Protein AF-A0A946ITA1-F1 (afdb_monomer)

Nearest PDB structures (foldseek):
  4jpb-assembly1_A  TM=7.653E-01  e=6.610E-03  Thermotoga maritima MSB8
  1b3q-assembly1_A  TM=7.872E-01  e=8.084E-03  Thermotoga maritima
  3ja6-assembly1_E  TM=7.545E-01  e=1.057E-02  Escherichia coli
  3ur1-assembly1_A  TM=7.697E-01  e=3.094E-02  Thermotoga maritima
  2ch4-assembly1_A  TM=7.511E-01  e=4.627E-02  Thermotoga maritima

Radius of gyration: 18.93 Å; Cα contacts (8 Å, |Δi|>4): 61; chains: 1; bounding box: 43×32×48 Å

Structure (mmCIF, N/CA/C/O backbone):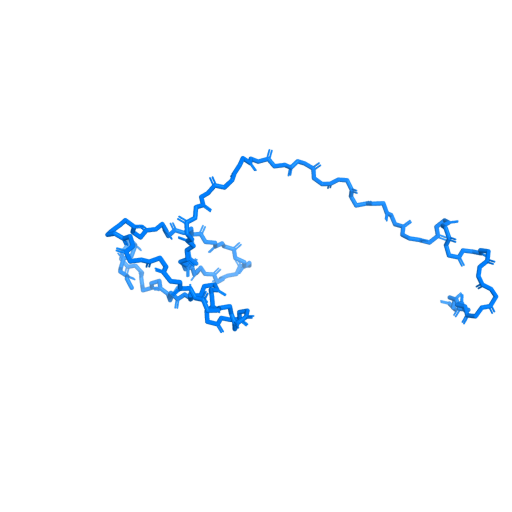
data_AF-A0A946ITA1-F1
#
_entry.id   AF-A0A946ITA1-F1
#
loop_
_atom_site.group_PDB
_atom_site.id
_atom_site.type_symbol
_atom_site.label_atom_id
_atom_site.label_alt_id
_atom_site.label_comp_id
_atom_site.label_asym_id
_atom_site.label_entity_id
_atom_site.label_seq_id
_atom_site.pdbx_PDB_ins_code
_atom_site.Cartn_x
_atom_site.Cartn_y
_atom_site.Cartn_z
_atom_site.occupancy
_atom_site.B_iso_or_equiv
_atom_site.auth_seq_id
_atom_site.auth_comp_id
_atom_site.auth_asym_id
_atom_site.auth_atom_id
_atom_site.pdbx_PDB_model_num
ATOM 1 N N . MET A 1 1 ? -10.053 2.354 7.163 1.00 78.25 1 MET A N 1
ATOM 2 C CA . MET A 1 1 ? -9.952 3.779 7.567 1.00 78.25 1 MET A CA 1
ATOM 3 C C . MET A 1 1 ? -10.735 4.628 6.570 1.00 78.25 1 MET A C 1
ATOM 5 O O . MET A 1 1 ? -10.805 4.236 5.411 1.00 78.25 1 MET A O 1
ATOM 9 N N . LEU A 1 2 ? -11.364 5.734 6.987 1.00 80.69 2 LEU A N 1
ATOM 10 C CA . LEU A 1 2 ? -12.067 6.638 6.066 1.00 80.69 2 LEU A CA 1
ATOM 11 C C . LEU A 1 2 ? -11.141 7.803 5.712 1.00 80.69 2 LEU A C 1
ATOM 13 O O . LEU A 1 2 ? -10.721 8.542 6.599 1.00 80.69 2 LEU A O 1
ATOM 17 N N . LEU A 1 3 ? -10.829 7.976 4.431 1.00 82.62 3 LEU A N 1
ATOM 18 C CA . LEU A 1 3 ? -10.005 9.082 3.955 1.00 82.62 3 LEU A CA 1
ATOM 19 C C . LEU A 1 3 ? -10.804 9.888 2.935 1.00 82.62 3 LEU A C 1
ATOM 21 O O . LEU A 1 3 ? -11.157 9.382 1.873 1.00 82.62 3 LEU A O 1
ATOM 25 N N . ARG A 1 4 ? -11.109 11.148 3.272 1.00 83.44 4 ARG A N 1
ATOM 26 C CA . ARG A 1 4 ? -11.875 12.072 2.410 1.00 83.44 4 ARG A CA 1
ATOM 27 C C . ARG A 1 4 ? -13.203 11.482 1.897 1.00 83.44 4 ARG A C 1
ATOM 29 O O . ARG A 1 4 ? -13.608 11.754 0.776 1.00 83.44 4 ARG A O 1
ATOM 36 N N . GLY A 1 5 ? -13.870 10.670 2.721 1.00 84.31 5 GLY A N 1
ATOM 37 C CA . GLY A 1 5 ? -15.164 10.057 2.395 1.00 84.31 5 GLY A CA 1
ATOM 38 C C . GLY A 1 5 ? -15.092 8.712 1.666 1.00 84.31 5 GLY A C 1
ATOM 39 O O . GLY A 1 5 ? -16.126 8.067 1.532 1.00 84.31 5 GLY A O 1
ATOM 40 N N . ASN A 1 6 ? -13.902 8.245 1.275 1.00 81.94 6 ASN A N 1
ATOM 41 C CA . ASN A 1 6 ? -13.716 6.929 0.666 1.00 81.94 6 ASN A CA 1
ATOM 42 C C . ASN A 1 6 ? -13.139 5.932 1.678 1.00 81.94 6 ASN A C 1
ATOM 44 O O . ASN A 1 6 ? -12.292 6.280 2.510 1.00 81.94 6 ASN A O 1
ATOM 48 N N . LEU A 1 7 ? -13.599 4.680 1.606 1.00 88.31 7 LEU A N 1
ATOM 49 C CA . LEU A 1 7 ? -13.005 3.584 2.365 1.00 88.31 7 LEU A CA 1
ATOM 50 C C . LEU A 1 7 ? -11.629 3.268 1.789 1.00 88.31 7 LEU A C 1
ATOM 52 O O . LEU A 1 7 ? -11.508 2.871 0.633 1.00 88.31 7 LEU A O 1
ATOM 56 N N . LEU A 1 8 ? -10.607 3.437 2.623 1.00 90.44 8 LEU A N 1
ATOM 57 C CA . LEU A 1 8 ? -9.241 3.078 2.295 1.00 90.44 8 LEU A CA 1
ATOM 58 C C . LEU A 1 8 ? -8.930 1.701 2.910 1.00 90.44 8 LEU A C 1
ATOM 60 O O . LEU A 1 8 ? -8.916 1.597 4.150 1.00 90.44 8 LEU A O 1
ATOM 64 N N . PRO A 1 9 ? -8.712 0.656 2.087 1.00 91.75 9 PRO A N 1
ATOM 65 C CA . PRO A 1 9 ? -8.231 -0.632 2.570 1.00 91.75 9 PRO A CA 1
ATOM 66 C C . PRO A 1 9 ? -6.820 -0.465 3.138 1.00 91.75 9 PRO A C 1
ATOM 68 O O . PRO A 1 9 ? -6.012 0.273 2.575 1.00 91.75 9 PRO A O 1
ATOM 71 N N . LEU A 1 10 ? -6.547 -1.119 4.266 1.00 92.12 10 LEU A N 1
ATOM 72 C CA . LEU A 1 10 ? -5.245 -1.088 4.928 1.00 92.12 10 LEU A CA 1
ATOM 73 C C . LEU A 1 10 ? -4.563 -2.444 4.779 1.00 92.12 10 LEU A C 1
ATOM 75 O O . LEU A 1 10 ? -5.205 -3.476 4.967 1.00 92.12 10 LEU A O 1
ATOM 79 N N . LEU A 1 11 ? -3.275 -2.414 4.459 1.00 91.94 11 LEU A N 1
ATOM 80 C CA . LEU A 1 11 ? -2.400 -3.576 4.407 1.00 91.94 11 LEU A CA 1
ATOM 81 C C . LEU A 1 11 ? -1.258 -3.393 5.403 1.00 91.94 11 LEU A C 1
ATOM 83 O O . LEU A 1 11 ? -0.669 -2.316 5.470 1.00 91.94 11 LEU A O 1
ATOM 87 N N . TYR A 1 12 ? -0.938 -4.451 6.133 1.00 90.69 12 TYR A N 1
ATOM 88 C CA . TYR A 1 12 ? 0.175 -4.502 7.074 1.00 90.69 12 TYR A CA 1
ATOM 89 C C . TYR A 1 12 ? 1.405 -5.074 6.369 1.00 90.69 12 TYR A C 1
ATOM 91 O O . TYR A 1 12 ? 1.357 -6.188 5.841 1.00 90.69 12 TYR A O 1
ATOM 99 N N . LEU A 1 13 ? 2.477 -4.281 6.260 1.00 91.06 13 LEU A N 1
ATOM 100 C CA . LEU A 1 13 ? 3.660 -4.672 5.489 1.00 91.06 13 LEU A CA 1
ATOM 101 C C . LEU A 1 13 ? 4.354 -5.899 6.097 1.00 91.06 13 LEU A C 1
ATOM 103 O O . LEU A 1 13 ? 4.720 -6.827 5.378 1.00 91.06 13 LEU A O 1
ATOM 107 N N . ASP A 1 14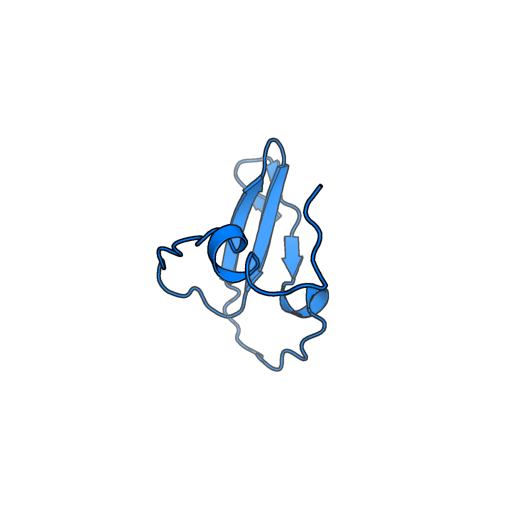 ? 4.492 -5.919 7.413 1.00 89.94 14 ASP A N 1
ATOM 108 C CA . ASP A 1 14 ? 5.033 -7.028 8.195 1.00 89.94 14 ASP A CA 1
ATOM 109 C C . ASP A 1 14 ? 4.270 -8.340 7.963 1.00 89.94 14 ASP A C 1
ATOM 111 O O . ASP A 1 14 ? 4.895 -9.367 7.683 1.00 89.94 14 ASP A O 1
ATOM 115 N N . GLU A 1 15 ? 2.934 -8.303 7.958 1.00 90.69 15 GLU A N 1
ATOM 116 C CA . GLU A 1 15 ? 2.101 -9.478 7.665 1.00 90.69 15 GLU A CA 1
ATOM 117 C C . GLU A 1 15 ? 2.351 -10.021 6.251 1.00 90.69 15 GLU A C 1
ATOM 119 O O . GLU A 1 15 ? 2.476 -11.234 6.056 1.00 90.69 15 GLU A O 1
ATOM 124 N N . GLN A 1 16 ? 2.451 -9.135 5.252 1.00 90.69 16 GLN A N 1
ATOM 125 C CA . GLN A 1 16 ? 2.667 -9.544 3.859 1.00 90.69 16 GLN A CA 1
ATOM 126 C C . GLN A 1 16 ? 4.051 -10.165 3.643 1.00 90.69 16 GLN A C 1
ATOM 128 O O . GLN A 1 16 ? 4.186 -11.122 2.876 1.00 90.69 16 GLN A O 1
ATOM 133 N N . PHE A 1 17 ? 5.071 -9.653 4.332 1.00 90.12 17 PHE A N 1
ATOM 134 C CA . PHE A 1 17 ? 6.438 -10.170 4.255 1.00 90.12 17 PHE A CA 1
ATOM 135 C C . PHE A 1 17 ? 6.746 -11.261 5.289 1.00 90.12 17 PHE A C 1
ATOM 137 O O . PHE A 1 17 ? 7.842 -11.822 5.263 1.00 90.12 17 PHE A O 1
ATOM 144 N N . ARG A 1 18 ? 5.776 -11.613 6.145 1.00 88.69 18 ARG A N 1
ATOM 145 C CA . ARG A 1 18 ? 5.916 -12.587 7.242 1.00 88.69 18 ARG A CA 1
ATOM 146 C C . ARG A 1 18 ? 7.108 -12.277 8.147 1.00 88.69 18 ARG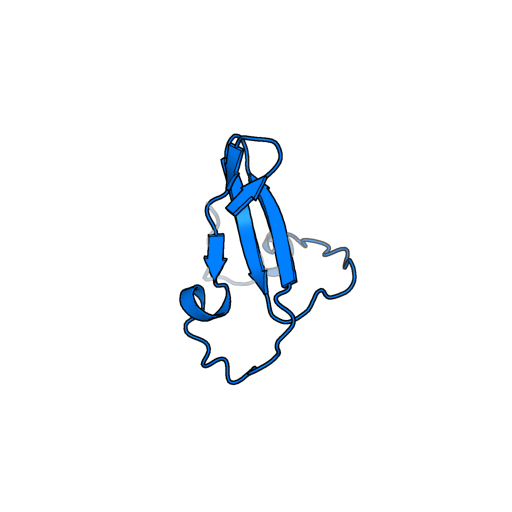 A C 1
ATOM 148 O O . ARG A 1 18 ? 7.826 -13.183 8.571 1.00 88.69 18 ARG A O 1
ATOM 155 N N . VAL A 1 19 ? 7.339 -10.995 8.393 1.00 86.69 19 VAL A N 1
ATOM 156 C CA . VAL A 1 19 ? 8.383 -10.531 9.304 1.00 86.69 19 VAL A CA 1
ATOM 157 C C . VAL A 1 19 ? 7.767 -10.462 10.690 1.00 86.69 19 VAL A C 1
ATOM 159 O O . VAL A 1 19 ? 6.710 -9.864 10.867 1.00 86.69 19 VAL A O 1
ATOM 162 N N . GLU A 1 20 ? 8.409 -11.092 11.671 1.00 80.81 20 GLU A N 1
ATOM 163 C CA . GLU A 1 20 ? 8.003 -10.925 13.063 1.00 80.81 20 GLU A CA 1
ATOM 164 C C . GLU A 1 20 ? 8.306 -9.491 13.481 1.00 80.81 20 GLU A C 1
ATOM 166 O O . GLU A 1 20 ? 9.466 -9.106 13.644 1.00 80.81 20 GLU A O 1
ATOM 171 N N . ASN A 1 21 ? 7.253 -8.693 13.612 1.00 71.38 21 ASN A N 1
ATOM 172 C CA . ASN A 1 21 ? 7.375 -7.326 14.058 1.00 71.38 21 ASN A CA 1
ATOM 173 C C . ASN A 1 21 ? 7.151 -7.262 15.568 1.00 71.38 21 ASN A C 1
ATOM 175 O O . ASN A 1 21 ? 6.066 -7.556 16.068 1.00 71.38 21 ASN A O 1
ATOM 179 N N . SER A 1 22 ? 8.204 -6.925 16.311 1.00 64.62 22 SER A N 1
ATOM 180 C CA . SER A 1 22 ? 8.143 -6.748 17.764 1.00 64.62 22 SER A CA 1
ATOM 181 C C . SER A 1 22 ? 7.894 -5.293 18.166 1.00 64.62 22 SER A C 1
ATOM 183 O O . SER A 1 22 ? 7.960 -4.979 19.358 1.00 64.62 22 SER A O 1
ATOM 185 N N . SER A 1 23 ? 7.683 -4.388 17.201 1.00 61.75 23 SER A N 1
ATOM 186 C CA . SER A 1 23 ? 7.472 -2.971 17.479 1.00 61.75 23 SER A CA 1
ATOM 187 C C . SER A 1 23 ? 6.131 -2.793 18.199 1.00 61.75 23 SER A C 1
ATOM 189 O O . SER A 1 23 ? 5.043 -2.879 17.644 1.00 61.75 23 SER A O 1
ATOM 191 N N . SER A 1 24 ? 6.214 -2.578 19.512 1.00 58.88 24 SER A N 1
ATOM 192 C CA . SER A 1 24 ? 5.081 -2.171 20.355 1.00 58.88 24 SER A CA 1
ATOM 193 C C . SER A 1 24 ? 4.885 -0.652 20.301 1.00 58.88 24 SER A C 1
ATOM 195 O O . SER A 1 24 ? 4.426 -0.057 21.274 1.00 58.88 24 SER A O 1
ATOM 197 N N . ASP A 1 25 ? 5.325 -0.011 19.215 1.00 62.38 25 ASP A N 1
ATOM 198 C CA . ASP A 1 25 ? 5.315 1.441 19.106 1.00 62.38 25 ASP A CA 1
ATOM 199 C C . ASP A 1 25 ? 3.877 1.942 18.960 1.00 62.38 25 ASP A C 1
ATOM 201 O O . ASP A 1 25 ? 3.111 1.496 18.106 1.00 62.38 25 ASP A O 1
ATOM 205 N N . GLU A 1 26 ? 3.504 2.904 19.803 1.00 65.88 26 GLU A N 1
ATOM 206 C CA . GLU A 1 26 ? 2.164 3.506 19.802 1.00 65.88 26 GLU A CA 1
ATOM 207 C C . GLU A 1 26 ? 1.888 4.329 18.530 1.00 65.88 26 GLU A C 1
ATOM 209 O O . GLU A 1 26 ? 0.741 4.669 18.228 1.00 65.88 26 GLU A O 1
ATOM 214 N N . THR A 1 27 ? 2.932 4.658 17.765 1.00 75.62 27 THR A N 1
ATOM 215 C CA . THR A 1 27 ? 2.839 5.443 16.536 1.00 75.62 27 THR A CA 1
ATOM 216 C C . THR A 1 27 ? 2.762 4.548 15.307 1.00 75.62 27 THR A C 1
ATOM 218 O O . THR A 1 27 ? 3.765 4.009 14.849 1.00 75.62 27 THR A O 1
ATOM 221 N N . LEU A 1 28 ? 1.568 4.460 14.723 1.00 83.12 28 LEU A N 1
ATOM 222 C CA . LEU A 1 28 ? 1.338 3.798 13.440 1.00 83.12 28 LEU A CA 1
ATOM 223 C C . LEU A 1 28 ? 1.632 4.756 12.279 1.00 83.12 28 LEU A C 1
ATOM 225 O O . LEU A 1 28 ? 0.949 5.773 12.122 1.00 83.12 28 LEU A O 1
ATOM 229 N N . ASN A 1 29 ? 2.595 4.409 11.423 1.00 88.88 29 ASN A N 1
ATOM 230 C CA . ASN A 1 29 ? 2.838 5.130 10.176 1.00 88.88 29 ASN A CA 1
ATOM 231 C C . ASN A 1 29 ? 2.027 4.493 9.040 1.00 88.88 29 ASN A C 1
ATOM 233 O O . ASN A 1 29 ? 2.164 3.307 8.749 1.00 88.88 29 ASN A O 1
ATOM 237 N N . ILE A 1 30 ? 1.169 5.284 8.387 1.00 91.56 30 ILE A N 1
ATOM 238 C CA . ILE A 1 30 ? 0.325 4.826 7.273 1.00 91.56 30 ILE A CA 1
ATOM 239 C C . ILE A 1 30 ? 0.692 5.600 6.008 1.00 91.56 30 ILE A C 1
ATOM 241 O O . ILE A 1 30 ? 0.478 6.810 5.920 1.00 91.56 30 ILE A O 1
ATOM 245 N N . VAL A 1 31 ? 1.194 4.890 5.002 1.00 92.38 31 VAL A N 1
ATOM 246 C CA . VAL A 1 31 ? 1.507 5.437 3.680 1.00 92.38 31 VAL A CA 1
ATOM 247 C C . VAL A 1 31 ? 0.317 5.225 2.756 1.00 92.38 31 VAL A C 1
ATOM 249 O O . VAL A 1 31 ? -0.130 4.102 2.552 1.00 92.38 31 VAL A O 1
ATOM 252 N N . VAL A 1 32 ? -0.205 6.300 2.172 1.00 92.62 32 VAL A N 1
ATOM 253 C CA . VAL A 1 32 ? -1.306 6.222 1.206 1.00 92.62 32 VAL A CA 1
ATOM 254 C C . VAL A 1 32 ? -0.727 6.037 -0.192 1.00 92.62 32 VAL A C 1
ATOM 256 O O . VAL A 1 32 ? -0.111 6.951 -0.738 1.00 92.62 32 VAL A O 1
ATOM 259 N N . LEU A 1 33 ? -0.938 4.858 -0.767 1.00 92.19 33 LEU A N 1
ATOM 260 C CA . LEU A 1 33 ? -0.469 4.482 -2.094 1.00 92.19 33 LEU A CA 1
ATOM 261 C C . LEU A 1 33 ? -1.610 4.557 -3.108 1.00 92.19 33 LEU A C 1
ATOM 263 O O . LEU A 1 33 ? -2.774 4.295 -2.796 1.00 92.19 33 LEU A O 1
ATOM 267 N N . HIS A 1 34 ? -1.252 4.920 -4.336 1.00 91.56 34 HIS A N 1
ATOM 268 C CA . HIS A 1 34 ? -2.162 4.994 -5.468 1.00 91.56 34 HIS A CA 1
ATOM 269 C C . HIS A 1 34 ?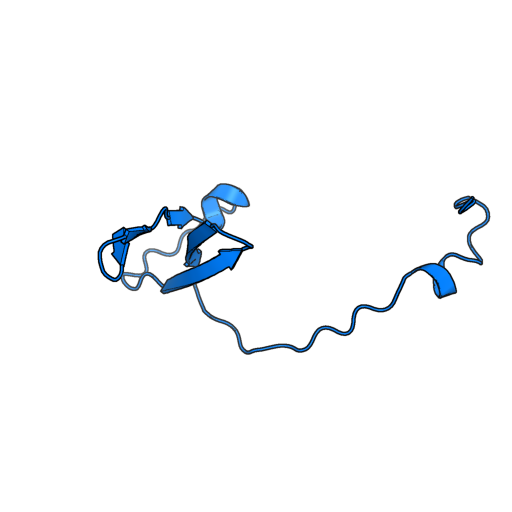 -1.580 4.178 -6.623 1.00 91.56 34 HIS A C 1
ATOM 271 O O . HIS A 1 34 ? -0.499 4.495 -7.120 1.00 91.56 34 HIS A O 1
ATOM 277 N N . ALA A 1 35 ? -2.294 3.136 -7.037 1.00 90.31 35 ALA A N 1
ATOM 278 C CA . ALA A 1 35 ? -1.935 2.275 -8.156 1.00 90.31 35 ALA A CA 1
ATOM 279 C C . ALA A 1 35 ? -3.123 2.203 -9.119 1.00 90.31 35 ALA A C 1
ATOM 281 O O . ALA A 1 35 ? -4.179 1.674 -8.771 1.00 90.31 35 ALA A O 1
ATOM 282 N N . ASP A 1 36 ? -2.954 2.758 -10.318 1.00 89.69 36 ASP A N 1
ATOM 283 C CA . ASP A 1 36 ? -4.008 2.909 -11.325 1.00 89.69 36 ASP A CA 1
ATOM 284 C C . ASP A 1 36 ? -5.288 3.549 -10.763 1.00 89.69 36 ASP A C 1
ATOM 286 O O . ASP A 1 36 ? -5.315 4.748 -10.516 1.00 89.69 36 ASP A O 1
ATOM 290 N N . ASN A 1 37 ? -6.342 2.760 -1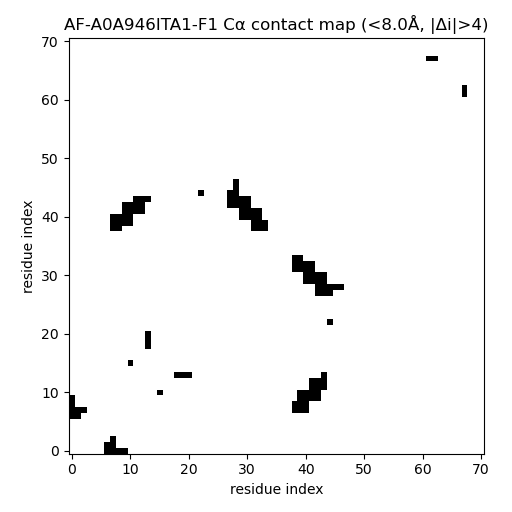0.544 1.00 87.50 37 ASN A N 1
ATOM 291 C CA . ASN A 1 37 ? -7.626 3.198 -9.991 1.00 87.50 37 ASN A CA 1
ATOM 292 C C . ASN A 1 37 ? -7.841 2.767 -8.531 1.00 87.50 37 ASN A C 1
ATOM 294 O O . ASN A 1 37 ? -8.927 2.964 -7.984 1.00 87.50 37 ASN A O 1
ATOM 298 N N . HIS A 1 38 ? -6.836 2.161 -7.901 1.00 87.38 38 HIS A N 1
ATOM 299 C CA . HIS A 1 38 ? -6.916 1.644 -6.544 1.00 87.38 38 HIS A CA 1
ATOM 300 C C . HIS A 1 38 ? -6.075 2.490 -5.597 1.00 87.38 38 HIS A C 1
ATOM 302 O O . HIS A 1 38 ? -4.888 2.733 -5.819 1.00 87.38 38 HIS A O 1
ATOM 308 N N . GLN A 1 39 ? -6.699 2.899 -4.498 1.00 91.44 39 GLN A N 1
ATOM 309 C CA . GLN A 1 39 ? -6.028 3.573 -3.402 1.00 91.44 39 GLN A CA 1
ATOM 310 C C . GLN A 1 39 ? -6.045 2.652 -2.187 1.00 91.44 39 GLN A C 1
ATOM 312 O O . GLN A 1 39 ? -7.091 2.101 -1.842 1.00 91.44 39 GLN A O 1
ATOM 317 N N . PHE A 1 40 ? -4.901 2.487 -1.537 1.00 92.94 40 PHE A N 1
ATOM 318 C CA . PHE A 1 40 ? -4.780 1.683 -0.326 1.00 92.94 40 PHE A CA 1
ATOM 319 C C . PHE A 1 40 ? -3.773 2.314 0.631 1.00 92.94 40 PHE A C 1
ATOM 321 O O . PHE A 1 40 ? -2.902 3.083 0.229 1.00 92.94 40 PHE A O 1
ATOM 328 N N . GLY A 1 41 ? -3.939 2.043 1.918 1.00 93.25 41 GLY A N 1
ATOM 329 C CA . GLY A 1 41 ? -2.984 2.421 2.947 1.00 93.25 41 GLY A CA 1
ATOM 330 C C . GLY A 1 41 ? -2.064 1.249 3.253 1.00 93.25 41 GLY A C 1
ATOM 331 O O . GLY A 1 41 ? -2.526 0.118 3.375 1.00 93.25 41 GLY A O 1
ATOM 332 N N . LEU A 1 42 ? -0.777 1.523 3.388 1.00 93.00 42 LEU A N 1
ATOM 333 C CA . LEU A 1 42 ? 0.231 0.570 3.821 1.00 93.00 42 LEU A CA 1
ATOM 334 C C . LEU A 1 42 ? 0.724 0.983 5.206 1.00 93.00 42 LEU A C 1
ATOM 336 O O . LEU A 1 42 ? 1.225 2.094 5.373 1.00 93.00 42 LEU A O 1
ATOM 340 N N . VAL A 1 43 ? 0.554 0.107 6.187 1.00 91.75 43 VAL A N 1
ATOM 341 C CA . VAL A 1 43 ? 1.075 0.291 7.541 1.00 91.75 43 VAL A CA 1
ATOM 342 C C . VAL A 1 43 ? 2.542 -0.127 7.545 1.00 91.75 43 VAL A C 1
ATOM 344 O O . VAL A 1 43 ? 2.872 -1.225 7.093 1.00 91.75 43 VAL A O 1
ATOM 347 N N . VAL A 1 44 ? 3.412 0.768 8.010 1.00 90.12 44 VAL A N 1
ATOM 348 C CA . VAL A 1 44 ? 4.871 0.594 8.041 1.00 90.12 44 VAL A CA 1
ATOM 349 C C . VAL A 1 44 ? 5.431 1.031 9.391 1.00 90.12 44 VAL A C 1
ATOM 351 O O . VAL A 1 44 ? 4.817 1.842 10.081 1.00 90.12 44 VAL A O 1
ATOM 354 N N . ASP A 1 45 ? 6.624 0.552 9.740 1.00 87.06 45 ASP A N 1
ATOM 355 C CA . ASP A 1 45 ? 7.300 0.963 10.976 1.00 87.06 45 ASP A CA 1
ATOM 356 C C . ASP A 1 45 ? 7.842 2.390 10.880 1.00 87.06 45 ASP A C 1
ATOM 358 O O . ASP A 1 45 ? 7.588 3.224 11.742 1.00 87.06 45 ASP A O 1
ATOM 362 N N . MET A 1 46 ? 8.564 2.701 9.800 1.00 86.62 46 MET A N 1
ATOM 363 C CA . MET A 1 46 ? 9.229 3.989 9.608 1.00 86.62 46 MET A CA 1
ATOM 364 C C . MET A 1 46 ? 9.233 4.391 8.134 1.00 86.62 46 MET A C 1
ATOM 366 O O . MET A 1 46 ? 9.307 3.551 7.237 1.00 86.62 46 MET A O 1
ATOM 370 N N . ILE A 1 47 ? 9.187 5.699 7.883 1.00 86.38 47 ILE A N 1
ATOM 371 C CA . ILE A 1 47 ? 9.366 6.276 6.551 1.00 86.38 47 ILE A CA 1
ATOM 372 C C . ILE A 1 47 ? 10.850 6.605 6.365 1.00 86.38 47 ILE A C 1
ATOM 374 O O . ILE A 1 47 ? 11.399 7.442 7.080 1.00 86.38 47 ILE A O 1
ATOM 378 N N . SER A 1 48 ? 11.487 5.950 5.398 1.00 85.38 48 SER A N 1
ATOM 379 C CA . SER A 1 48 ? 12.843 6.287 4.951 1.00 85.38 48 SER A CA 1
ATOM 380 C C . SER A 1 48 ? 12.834 7.465 3.971 1.00 85.38 48 SER A C 1
ATOM 382 O O . SER A 1 48 ? 11.793 7.850 3.436 1.00 85.38 48 SER A O 1
ATOM 384 N N . ASN A 1 49 ? 14.009 8.039 3.714 1.00 84.44 49 ASN A N 1
ATOM 385 C CA . ASN A 1 49 ? 14.162 9.124 2.747 1.00 84.44 49 ASN A CA 1
ATOM 386 C C . ASN A 1 49 ? 13.848 8.669 1.311 1.00 84.44 49 ASN A C 1
ATOM 388 O O . ASN A 1 49 ? 13.944 7.491 0.972 1.00 84.44 49 ASN A O 1
ATOM 392 N N . THR A 1 50 ? 13.521 9.632 0.449 1.00 82.38 50 THR A N 1
ATOM 393 C CA . THR A 1 50 ? 13.348 9.391 -0.986 1.00 82.38 50 THR A CA 1
ATOM 394 C C . THR A 1 50 ? 14.68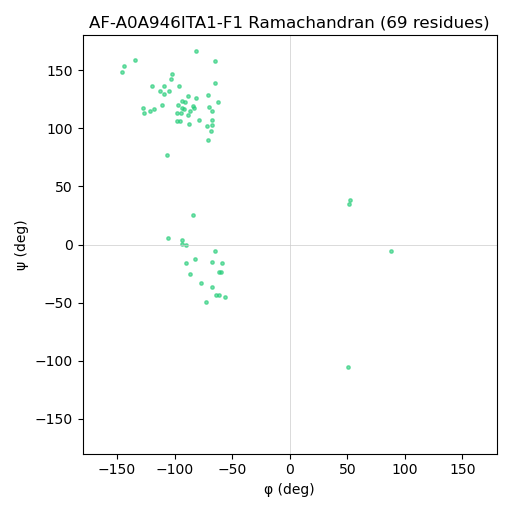9 9.027 -1.622 1.00 82.38 50 THR A C 1
ATOM 396 O O . THR A 1 50 ? 15.587 9.865 -1.691 1.00 82.38 50 THR A O 1
ATOM 399 N N . GLU A 1 51 ? 14.811 7.798 -2.119 1.00 79.25 51 GLU A N 1
ATOM 400 C CA . GLU A 1 51 ? 15.961 7.348 -2.907 1.00 79.25 51 GLU A CA 1
ATOM 401 C C . GLU A 1 51 ? 15.597 7.258 -4.393 1.00 79.25 51 GLU A C 1
ATOM 403 O O . GLU A 1 51 ? 14.573 6.685 -4.769 1.00 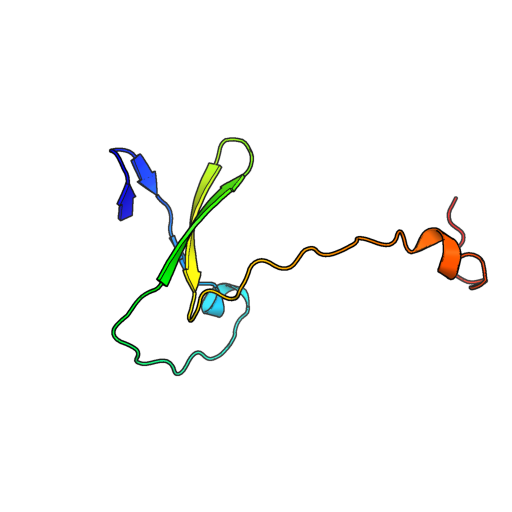79.25 51 GLU A O 1
ATOM 408 N N . GLU A 1 52 ? 16.447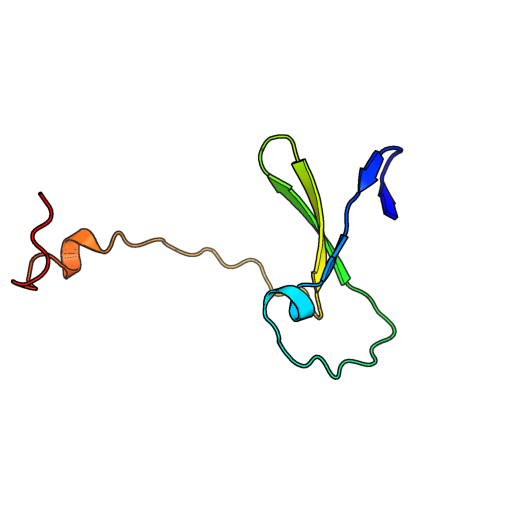 7.814 -5.259 1.00 73.06 52 GLU A N 1
ATOM 409 C CA . GLU A 1 52 ? 16.317 7.653 -6.707 1.00 73.06 52 GLU A CA 1
ATOM 410 C C . GLU A 1 52 ? 17.050 6.379 -7.142 1.00 73.06 52 GLU A C 1
ATOM 412 O O . GLU A 1 52 ? 18.280 6.328 -7.213 1.00 73.06 52 GLU A O 1
ATOM 417 N N . ILE A 1 53 ? 16.290 5.319 -7.422 1.00 79.75 53 ILE A N 1
ATOM 418 C CA . ILE A 1 53 ? 16.855 4.048 -7.878 1.00 79.75 53 ILE A CA 1
ATOM 419 C C . ILE A 1 53 ? 17.008 4.082 -9.401 1.00 79.75 53 ILE A C 1
ATOM 421 O O . ILE A 1 53 ? 16.027 4.086 -10.146 1.00 79.75 53 ILE A O 1
ATOM 425 N N . VAL A 1 54 ? 18.250 4.031 -9.888 1.00 84.00 54 VAL A N 1
ATOM 426 C CA . VAL A 1 54 ? 18.531 3.854 -11.320 1.00 84.00 54 VAL A CA 1
ATOM 427 C C . VAL A 1 54 ? 18.361 2.382 -11.690 1.00 84.00 54 VAL A C 1
ATOM 429 O O . VAL A 1 54 ? 19.218 1.547 -11.390 1.00 84.00 54 VAL A O 1
ATOM 432 N N . VAL A 1 55 ? 17.281 2.056 -12.401 1.00 80.44 55 VAL A N 1
ATOM 433 C CA . VAL A 1 55 ? 17.084 0.712 -12.960 1.00 80.44 55 VAL A CA 1
ATOM 434 C C . VAL A 1 55 ? 18.053 0.517 -14.129 1.00 80.44 55 VAL A C 1
ATOM 436 O O . VAL A 1 55 ? 17.834 1.014 -15.233 1.00 80.44 55 VAL A O 1
ATOM 439 N N . LYS A 1 56 ? 19.155 -0.206 -13.905 1.00 82.81 56 LYS A N 1
ATOM 440 C CA . LYS A 1 56 ? 20.054 -0.615 -14.993 1.00 82.81 56 LYS A CA 1
ATOM 441 C C . LYS A 1 56 ? 19.498 -1.887 -15.637 1.00 82.81 56 LYS A C 1
ATOM 443 O O . LYS A 1 56 ? 19.423 -2.911 -14.959 1.00 82.81 56 LYS A O 1
ATOM 448 N N . PRO A 1 57 ? 19.124 -1.871 -16.930 1.00 70.06 57 PRO A N 1
ATOM 449 C CA . PRO A 1 57 ? 18.654 -3.076 -17.595 1.00 70.06 57 PRO A CA 1
ATOM 450 C C . PRO A 1 57 ? 19.773 -4.125 -17.603 1.00 70.06 57 PRO A C 1
ATOM 452 O O . PRO A 1 57 ? 20.858 -3.894 -18.142 1.00 70.06 57 PRO A O 1
ATOM 455 N N . LEU A 1 58 ? 19.486 -5.297 -17.031 1.00 68.94 58 LEU A N 1
ATOM 456 C CA . LEU A 1 58 ? 20.423 -6.421 -16.895 1.00 68.94 58 LEU A CA 1
ATOM 457 C C . LEU A 1 58 ? 20.958 -6.933 -18.251 1.00 68.94 58 LEU A C 1
ATOM 459 O O . LEU A 1 58 ? 21.983 -7.606 -18.308 1.00 68.94 58 LEU A O 1
ATOM 463 N N . GLY A 1 59 ? 20.311 -6.578 -19.367 1.00 66.00 59 GLY A N 1
ATOM 464 C CA . GLY A 1 59 ? 20.626 -7.079 -20.709 1.00 66.00 59 GLY A CA 1
ATOM 465 C C . GLY A 1 59 ? 22.046 -6.796 -21.217 1.00 66.00 59 GLY A C 1
ATOM 466 O O . GLY A 1 59 ? 22.533 -7.542 -22.061 1.00 66.00 59 GLY A O 1
ATOM 467 N N . LYS A 1 60 ? 22.749 -5.767 -20.716 1.00 62.97 60 LYS A N 1
ATOM 468 C CA . LYS A 1 60 ? 24.166 -5.556 -21.082 1.00 62.97 60 LYS A CA 1
ATOM 469 C C . LYS A 1 60 ? 25.117 -6.504 -20.347 1.00 62.97 60 LYS A C 1
ATOM 471 O O . LYS A 1 60 ? 26.113 -6.898 -20.934 1.00 62.97 60 LYS A O 1
ATOM 476 N N . GLN A 1 61 ? 24.805 -6.875 -19.105 1.00 63.38 61 GLN A N 1
ATOM 477 C CA . GLN A 1 61 ? 25.643 -7.758 -18.281 1.00 63.38 61 GLN A CA 1
ATOM 478 C C . GLN A 1 61 ? 25.338 -9.245 -18.518 1.00 63.38 61 GLN A C 1
ATOM 480 O O . GLN A 1 61 ? 26.209 -10.087 -18.347 1.00 63.38 61 GLN A O 1
ATOM 485 N N . LEU A 1 62 ? 24.122 -9.575 -18.963 1.00 64.56 62 LEU A N 1
ATOM 486 C CA . LEU A 1 62 ? 23.706 -10.955 -19.236 1.00 64.56 62 LEU A CA 1
ATOM 487 C C . LEU A 1 62 ? 24.140 -11.486 -20.615 1.00 64.56 62 LEU A C 1
ATOM 489 O O . LEU A 1 62 ? 24.069 -12.691 -20.837 1.00 64.56 62 LEU A O 1
ATOM 493 N N . LYS A 1 63 ? 24.619 -10.630 -21.534 1.00 61.41 63 LYS A N 1
ATOM 494 C CA . LYS A 1 63 ? 25.105 -11.053 -22.866 1.00 61.41 63 LYS A CA 1
ATOM 495 C C . LYS A 1 63 ? 26.299 -12.010 -22.816 1.00 61.41 63 LYS A C 1
ATOM 497 O O . LYS A 1 63 ? 26.505 -12.749 -23.771 1.00 61.41 63 LYS A O 1
ATOM 502 N N . GLU A 1 64 ? 27.070 -11.996 -21.732 1.00 62.44 64 GLU A N 1
ATOM 503 C CA . GLU A 1 64 ? 28.251 -12.854 -21.569 1.00 62.44 64 GLU A CA 1
ATOM 504 C C . GLU A 1 64 ? 27.949 -14.174 -20.846 1.00 62.44 64 GLU A C 1
ATOM 506 O O . GLU A 1 64 ? 28.847 -14.994 -20.671 1.00 62.44 64 GLU A O 1
ATOM 511 N N . ILE A 1 65 ? 26.693 -14.419 -20.447 1.00 73.12 65 ILE A N 1
ATOM 512 C CA . ILE A 1 65 ? 26.295 -15.668 -19.791 1.00 73.12 65 ILE A CA 1
ATOM 513 C C . ILE A 1 65 ? 25.672 -16.607 -20.839 1.00 73.12 65 ILE A C 1
ATOM 515 O O . ILE A 1 65 ? 24.522 -16.402 -21.236 1.00 73.12 65 ILE A O 1
ATOM 519 N N . PRO A 1 66 ? 26.370 -17.681 -21.266 1.00 62.41 66 PRO A N 1
ATOM 520 C CA . PRO A 1 66 ? 25.917 -18.565 -22.347 1.00 62.41 66 PRO A CA 1
ATOM 521 C C . PRO A 1 66 ? 24.633 -19.362 -22.044 1.00 62.41 66 PRO A C 1
ATOM 523 O O . PRO A 1 66 ? 24.108 -20.028 -22.933 1.00 62.41 66 PRO A O 1
ATOM 526 N N . ALA A 1 67 ? 24.104 -19.294 -20.816 1.00 62.69 67 ALA A N 1
ATOM 527 C CA . ALA A 1 67 ? 22.874 -19.973 -20.406 1.00 62.69 67 ALA A CA 1
ATOM 528 C C . ALA A 1 67 ? 21.589 -19.146 -20.612 1.00 62.69 67 ALA A C 1
ATOM 530 O O . ALA A 1 67 ? 20.498 -19.715 -20.589 1.00 62.69 67 ALA A O 1
ATOM 531 N N . VAL A 1 68 ? 21.681 -17.827 -20.827 1.00 56.75 68 VAL A N 1
ATOM 532 C CA . VAL A 1 68 ? 20.501 -16.953 -20.964 1.00 56.75 68 VAL A CA 1
ATOM 533 C C . VAL A 1 68 ? 20.342 -16.545 -22.427 1.00 56.75 68 VAL A C 1
ATOM 535 O O . VAL A 1 68 ? 20.686 -15.438 -22.837 1.00 56.75 68 VAL A O 1
ATOM 538 N N . LYS A 1 69 ? 19.834 -17.468 -23.248 1.00 48.81 69 LYS A N 1
ATOM 539 C CA . LYS A 1 69 ? 19.430 -17.162 -24.624 1.00 48.81 69 LYS A CA 1
ATOM 540 C C . LYS A 1 69 ? 18.163 -16.301 -24.565 1.00 48.81 69 LYS A C 1
ATOM 542 O O . LYS A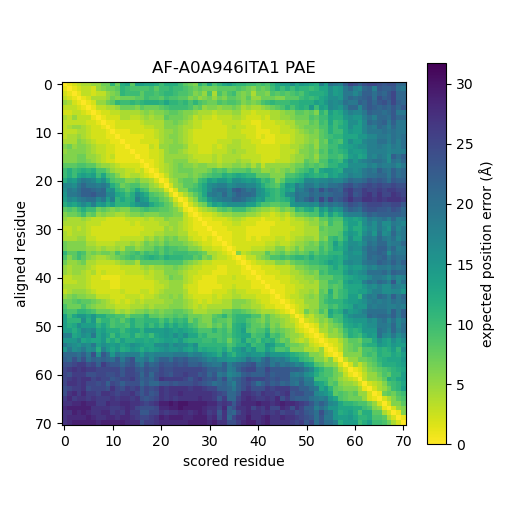 1 69 ? 17.056 -16.822 -24.496 1.00 48.81 69 LYS A O 1
ATOM 547 N N . LEU A 1 70 ? 18.342 -14.982 -24.527 1.00 58.41 70 LEU A N 1
ATOM 548 C CA . LEU A 1 70 ? 17.275 -14.021 -24.798 1.00 58.41 70 LEU A CA 1
ATOM 549 C C . LEU A 1 70 ? 16.939 -14.147 -26.290 1.00 58.41 70 LEU A C 1
ATOM 551 O O . LEU A 1 70 ? 17.697 -13.661 -27.132 1.00 58.41 70 LEU A O 1
ATOM 555 N N . CYS A 1 71 ? 15.884 -14.906 -26.595 1.00 51.28 71 CYS A N 1
ATOM 556 C CA . CYS A 1 71 ? 15.227 -14.877 -27.900 1.00 51.28 71 CYS A CA 1
ATOM 557 C C . CYS A 1 71 ? 14.554 -13.521 -28.129 1.00 51.28 71 CYS A C 1
ATOM 559 O O . CYS A 1 71 ? 14.060 -12.939 -27.136 1.00 51.28 71 CYS A O 1
#

Mean predicted aligned error: 11.25 Å

Secondary structure (DSSP, 8-state):
-EETTEE--EEEHHHHHT-------S--EEEEEEETTEEEEEEES-PPP--------GGGTGGG-TT----

Foldseek 3Di:
DADPNDDAAEDEPCVVVVNPDPPPDPDWDWDWDDDPPHIHIYTDDDDDDDDDDDDDPCVVVCPPPPVDPPD

pLDDT: mean 79.86, std 12.26, range [48.81, 93.25]

Solvent-accessible surface area (backbone atoms only — not comparable to full-atom values): 4946 Å² total; per-residue (Å²): 94,78,55,98,88,40,81,33,53,74,44,54,50,45,70,77,70,69,48,90,76,82,79,84,64,90,69,82,39,71,47,81,47,80,54,96,95,46,61,36,30,38,39,45,86,76,88,77,80,93,75,89,80,81,84,74,75,61,70,77,72,44,72,79,42,94,83,62,81,82,126

Sequence (71 aa):
MLLRGNLLPLLYLDEQFRVENSSSDETLNIVVLHADNHQFGLVVDMISNTEEIVVKPLGKQLKEIPAVKLC